Protein AF-B5XB95-F1 (afdb_monomer)

Nearest PDB structures (foldseek):
  5z62-assembly1_H  TM=9.571E-01  e=2.727E-04  Homo sapiens
  5x1b-assembly2_U  TM=9.864E-01  e=1.301E-03  Bos taurus

Radius of gyration: 13.13 Å; Cα contacts (8 Å, |Δi|>4): 13; chains: 1; bounding box: 36×18×24 Å

Mean predicted aligned error: 6.95 Å

Foldseek 3Di:
DVVVVVVCVVPPDDDDDDPVCPDPDCPVVVVVVVVLVVVLVPPPPSVPDPDPPD

Sequence (54 aa):
MAEDIATKLQNYRTAPFDARFPNQNQTRNCFYNYLDYHRCQKIPGCQRSRHCPV

Solvent-accessible surface area (backbone atoms only — not comparable to full-atom 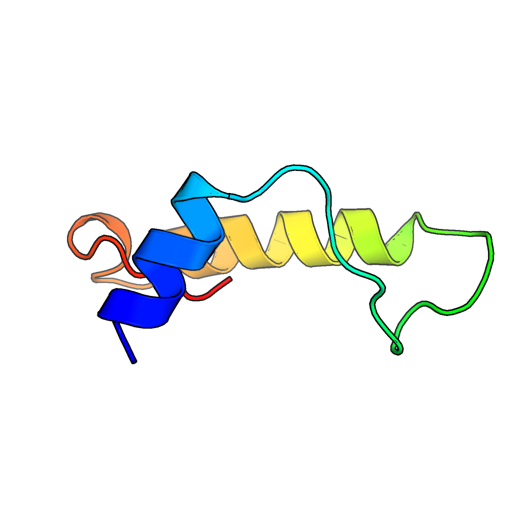values): 3587 Å² total; per-residue (Å²): 113,74,67,55,52,56,53,49,61,75,69,61,84,71,86,76,91,50,83,92,60,79,57,92,76,51,67,65,59,55,53,50,54,55,50,51,55,57,52,41,64,68,40,90,61,36,85,78,42,101,56,65,82,124

Structure (mmCIF, N/CA/C/O backbone):
data_AF-B5XB95-F1
#
_entry.id   AF-B5XB95-F1
#
loop_
_atom_site.group_PDB
_atom_site.id
_atom_site.type_symbol
_atom_site.label_atom_id
_atom_site.label_alt_id
_atom_site.label_comp_id
_atom_site.label_asym_id
_atom_site.label_entity_id
_atom_site.label_seq_id
_atom_site.pdbx_PDB_ins_code
_atom_site.Cartn_x
_atom_site.Cartn_y
_atom_site.Cartn_z
_atom_site.occupancy
_atom_site.B_iso_or_equiv
_atom_site.auth_seq_id
_atom_site.auth_comp_id
_atom_site.auth_asym_id
_atom_site.auth_atom_id
_atom_site.pdbx_PDB_model_num
ATOM 1 N N . MET A 1 1 ? -11.897 -8.764 11.998 1.00 59.88 1 MET A N 1
ATOM 2 C CA . MET A 1 1 ? -11.578 -8.397 10.597 1.00 59.88 1 MET A CA 1
ATOM 3 C C . MET A 1 1 ? -12.165 -7.048 10.185 1.00 59.88 1 MET A C 1
ATOM 5 O O . MET A 1 1 ? -11.408 -6.192 9.738 1.00 59.88 1 MET A O 1
ATOM 9 N N . ALA A 1 2 ? -13.480 -6.820 10.307 1.00 59.38 2 ALA A N 1
ATOM 10 C CA . ALA A 1 2 ? -14.077 -5.515 9.979 1.00 59.38 2 ALA A CA 1
ATOM 11 C C . ALA A 1 2 ? -13.747 -4.447 11.044 1.00 59.38 2 ALA A C 1
ATOM 13 O O . ALA A 1 2 ? -13.549 -3.273 10.728 1.00 59.38 2 ALA A O 1
ATOM 14 N N . GLU A 1 3 ? -13.617 -4.881 12.296 1.00 61.84 3 GLU A N 1
ATOM 15 C CA . GLU A 1 3 ? -13.192 -4.100 13.456 1.00 61.84 3 GLU A CA 1
ATOM 16 C C . GLU A 1 3 ? -11.729 -3.616 13.357 1.00 61.84 3 GLU A C 1
ATOM 18 O O . GLU A 1 3 ? -11.413 -2.488 13.748 1.00 61.84 3 GLU A O 1
ATOM 23 N N . ASP A 1 4 ? -10.848 -4.402 12.729 1.00 74.69 4 ASP A N 1
ATOM 24 C CA . ASP A 1 4 ? -9.441 -4.042 12.505 1.00 74.69 4 ASP A CA 1
ATOM 25 C C . ASP A 1 4 ? -9.295 -2.915 11.476 1.00 74.69 4 ASP A C 1
ATOM 27 O O . ASP A 1 4 ? -8.458 -2.024 11.623 1.00 74.69 4 ASP A O 1
ATOM 31 N N . ILE A 1 5 ? -10.127 -2.930 10.431 1.00 78.25 5 ILE A N 1
ATOM 32 C CA . ILE A 1 5 ? -10.117 -1.912 9.373 1.00 78.25 5 ILE A CA 1
ATOM 33 C C . ILE A 1 5 ? -10.592 -0.567 9.932 1.00 78.25 5 ILE A C 1
ATOM 35 O O . ILE A 1 5 ? -9.947 0.454 9.6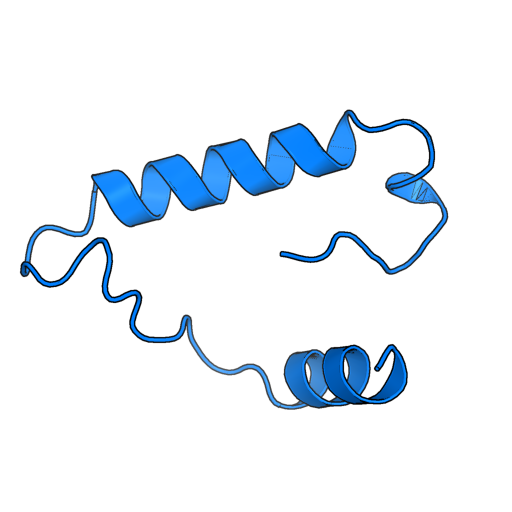95 1.00 78.25 5 ILE A O 1
ATOM 39 N N . ALA A 1 6 ? -11.664 -0.558 10.731 1.00 81.38 6 ALA A N 1
ATOM 40 C CA . ALA A 1 6 ? -12.167 0.655 11.379 1.00 81.38 6 ALA A CA 1
ATOM 41 C C . ALA A 1 6 ? -11.116 1.302 12.300 1.00 81.38 6 ALA A C 1
ATOM 43 O O . ALA A 1 6 ? -10.921 2.517 12.266 1.00 81.38 6 ALA A O 1
ATOM 44 N N . THR A 1 7 ? -10.389 0.486 13.064 1.00 85.94 7 THR A N 1
ATOM 45 C CA . THR A 1 7 ? -9.313 0.955 13.951 1.00 85.94 7 THR A CA 1
ATOM 46 C C . THR A 1 7 ? -8.112 1.485 13.160 1.00 85.94 7 THR A C 1
ATOM 48 O O . THR A 1 7 ? -7.536 2.516 13.513 1.00 85.94 7 THR A O 1
ATOM 51 N N . LYS A 1 8 ? -7.753 0.829 12.046 1.00 82.94 8 LYS A N 1
ATOM 52 C CA . LYS A 1 8 ? -6.711 1.309 11.123 1.00 82.94 8 LYS A CA 1
ATOM 53 C C . LYS A 1 8 ? -7.076 2.651 10.494 1.00 82.94 8 LYS A C 1
ATOM 55 O O . LYS A 1 8 ? -6.205 3.504 10.406 1.00 82.94 8 LYS A O 1
ATOM 60 N N . LEU A 1 9 ? -8.338 2.850 10.105 1.00 83.69 9 LEU A N 1
ATOM 61 C CA . LEU A 1 9 ? -8.846 4.122 9.577 1.00 83.69 9 LEU A CA 1
ATOM 62 C C . LEU A 1 9 ? -8.796 5.239 10.626 1.00 83.69 9 LEU A C 1
ATOM 64 O O . LEU A 1 9 ? -8.353 6.338 10.310 1.00 83.69 9 LEU A O 1
ATOM 68 N N . GLN A 1 10 ? -9.198 4.964 11.872 1.00 88.62 10 GLN A N 1
ATOM 69 C CA . GLN A 1 10 ? -9.132 5.953 12.958 1.00 88.62 10 GLN A CA 1
ATOM 70 C C . GLN A 1 10 ? -7.698 6.407 13.261 1.00 88.62 10 GLN A C 1
ATOM 72 O O . GLN A 1 10 ? -7.472 7.581 13.540 1.00 88.62 10 GLN A O 1
ATOM 77 N N . ASN A 1 11 ? -6.729 5.494 13.173 1.00 88.69 11 ASN A N 1
ATOM 78 C CA . ASN A 1 11 ? -5.318 5.774 13.443 1.00 88.69 11 ASN A CA 1
ATOM 79 C C . ASN A 1 11 ? -4.492 6.045 12.173 1.00 88.69 11 ASN A C 1
ATOM 81 O O . ASN A 1 11 ? -3.259 6.090 12.234 1.00 88.69 11 ASN A O 1
ATOM 85 N N . TYR A 1 12 ? -5.140 6.213 11.019 1.00 88.75 12 TYR A N 1
ATOM 86 C CA . TYR A 1 12 ? -4.448 6.399 9.751 1.00 88.75 12 TYR A CA 1
ATOM 87 C C . TYR A 1 12 ? -3.799 7.784 9.694 1.00 88.75 12 TYR A C 1
ATOM 89 O O . TYR A 1 12 ? -4.477 8.804 9.785 1.00 88.75 12 TYR A O 1
ATOM 97 N N . ARG A 1 13 ? -2.473 7.827 9.534 1.00 91.94 13 ARG A N 1
ATOM 98 C CA . ARG A 1 13 ? -1.714 9.087 9.422 1.00 91.94 13 ARG A CA 1
ATOM 99 C C . ARG A 1 13 ? -1.132 9.303 8.035 1.00 91.94 13 ARG A C 1
ATOM 101 O O . ARG A 1 13 ? -1.197 10.402 7.503 1.00 91.94 13 ARG A O 1
ATOM 108 N N . THR A 1 14 ? -0.534 8.262 7.470 1.00 92.31 14 THR A N 1
ATOM 109 C CA . THR A 1 14 ? 0.160 8.314 6.183 1.00 92.31 14 THR A CA 1
ATOM 110 C C . THR A 1 14 ? 0.073 6.963 5.486 1.00 92.31 14 THR A C 1
ATOM 112 O O . THR A 1 14 ? -0.196 5.947 6.133 1.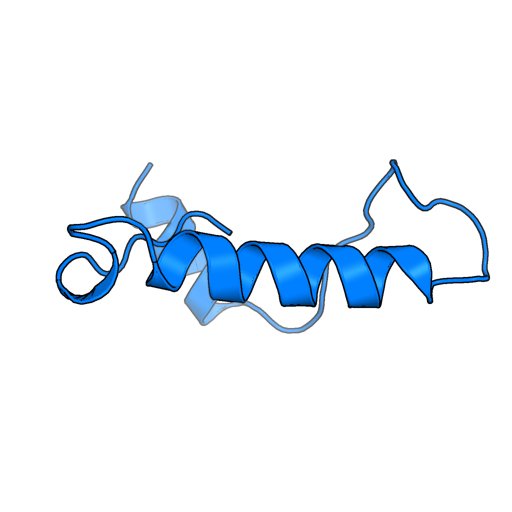00 92.31 14 THR A O 1
ATOM 115 N N . ALA A 1 15 ? 0.307 6.961 4.175 1.00 90.56 15 ALA A N 1
ATOM 116 C CA . ALA A 1 15 ? 0.378 5.737 3.394 1.00 90.56 15 ALA A CA 1
ATOM 117 C C . ALA A 1 15 ? 1.512 4.830 3.906 1.00 90.56 15 ALA A C 1
ATOM 119 O O . ALA A 1 15 ? 2.614 5.322 4.175 1.00 90.56 15 ALA A O 1
ATOM 120 N N . PRO A 1 16 ? 1.263 3.518 4.060 1.00 92.00 16 PRO A N 1
ATOM 121 C CA . PRO A 1 16 ? 2.293 2.576 4.465 1.00 92.00 16 PRO A CA 1
ATOM 122 C C . PRO A 1 16 ? 3.309 2.354 3.339 1.00 92.00 16 PRO A C 1
ATOM 124 O O . PRO A 1 16 ? 3.064 2.661 2.171 1.00 92.00 16 PRO A O 1
ATOM 127 N N . PHE A 1 17 ? 4.451 1.769 3.693 1.00 93.88 17 PHE A N 1
ATOM 128 C CA . PHE A 1 17 ? 5.416 1.300 2.707 1.00 93.88 17 PHE A CA 1
ATOM 129 C C . PHE A 1 17 ? 4.822 0.147 1.885 1.00 93.88 17 PHE A C 1
ATOM 131 O O . PHE A 1 17 ? 4.390 -0.861 2.446 1.00 93.88 17 PHE A O 1
ATOM 138 N N . ASP A 1 18 ? 4.838 0.289 0.560 1.00 94.94 18 ASP A N 1
ATOM 139 C CA . ASP A 1 18 ? 4.436 -0.756 -0.377 1.00 94.94 18 ASP A CA 1
ATOM 140 C C . ASP A 1 18 ? 5.6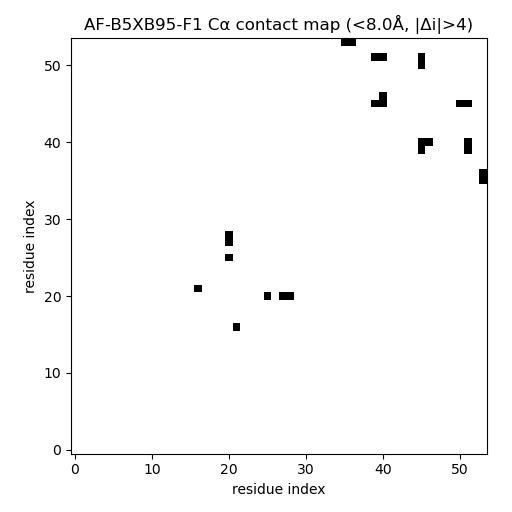83 -1.398 -0.998 1.00 94.94 18 ASP A C 1
ATOM 142 O O . ASP A 1 18 ? 6.397 -0.778 -1.790 1.00 94.94 18 ASP A O 1
ATOM 146 N N . ALA A 1 19 ? 5.924 -2.668 -0.665 1.00 95.69 19 ALA A N 1
ATOM 147 C CA . ALA A 1 19 ? 7.074 -3.427 -1.152 1.00 95.69 19 ALA A CA 1
ATOM 148 C C . ALA A 1 19 ? 7.097 -3.602 -2.684 1.00 95.69 19 ALA A C 1
ATOM 150 O O . ALA A 1 19 ? 8.150 -3.906 -3.241 1.00 95.69 19 ALA A O 1
ATOM 151 N N . ARG A 1 20 ? 5.973 -3.383 -3.384 1.00 94.56 20 ARG A N 1
ATOM 152 C CA . ARG A 1 20 ? 5.912 -3.376 -4.858 1.00 94.56 20 ARG A CA 1
ATOM 153 C C . ARG A 1 20 ? 6.602 -2.154 -5.466 1.00 94.56 20 ARG A C 1
ATOM 155 O O . ARG A 1 20 ? 7.038 -2.207 -6.616 1.00 94.56 20 ARG A O 1
ATOM 162 N N . PHE A 1 21 ? 6.706 -1.062 -4.707 1.00 96.38 21 PHE A N 1
ATOM 163 C CA . PHE A 1 21 ? 7.301 0.203 -5.138 1.00 96.38 21 PHE A CA 1
ATOM 164 C C . PHE A 1 21 ? 8.441 0.628 -4.192 1.00 96.38 21 PHE A C 1
ATOM 166 O O . PHE A 1 21 ? 8.328 1.656 -3.524 1.00 96.38 21 PHE A O 1
ATOM 173 N N . PRO A 1 22 ? 9.563 -0.122 -4.137 1.00 95.94 22 PRO A N 1
ATOM 174 C CA . PRO A 1 22 ? 10.647 0.135 -3.183 1.00 95.94 22 PRO A CA 1
ATOM 175 C C . PRO A 1 22 ? 11.558 1.312 -3.575 1.00 95.94 22 PRO A C 1
ATOM 177 O O . PRO A 1 22 ? 12.348 1.788 -2.763 1.00 95.94 22 PRO A O 1
ATOM 180 N N . ASN A 1 23 ? 11.480 1.779 -4.822 1.00 96.38 23 ASN A N 1
ATOM 181 C CA . ASN A 1 23 ? 12.357 2.823 -5.345 1.00 96.38 23 ASN A CA 1
ATOM 182 C C . ASN A 1 23 ? 11.879 4.228 -4.942 1.00 96.38 23 ASN A C 1
ATOM 184 O O . ASN A 1 23 ? 10.701 4.452 -4.669 1.00 96.38 23 ASN A O 1
ATOM 188 N N . GLN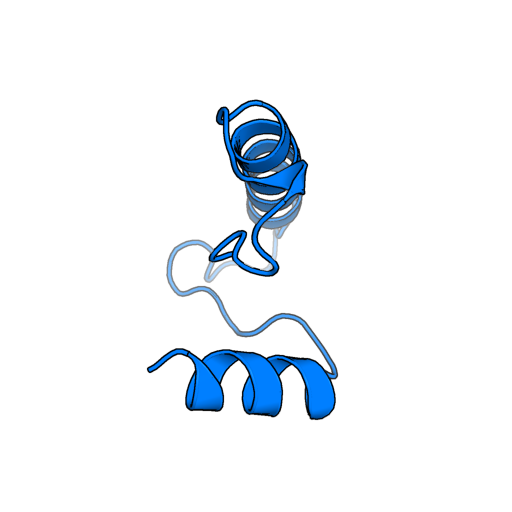 A 1 24 ? 12.779 5.214 -4.999 1.00 96.56 24 GLN A N 1
ATOM 189 C CA . GLN A 1 24 ? 12.457 6.615 -4.685 1.00 96.56 24 GLN A CA 1
ATOM 190 C C . GLN A 1 24 ? 11.373 7.216 -5.600 1.00 96.56 24 GLN A C 1
ATOM 192 O O . GLN A 1 24 ? 10.620 8.091 -5.180 1.00 96.56 24 GLN A O 1
ATOM 197 N N . ASN A 1 25 ? 11.261 6.746 -6.845 1.00 96.31 25 ASN A N 1
ATOM 198 C CA . ASN A 1 25 ? 10.215 7.194 -7.760 1.00 96.31 25 ASN A CA 1
ATOM 199 C C . ASN A 1 25 ? 8.857 6.546 -7.416 1.00 96.31 25 ASN A C 1
ATOM 201 O O . ASN A 1 25 ? 8.632 5.369 -7.699 1.00 96.31 25 ASN A O 1
ATOM 205 N N . GLN A 1 26 ? 7.937 7.342 -6.860 1.00 96.31 26 GLN A N 1
ATOM 206 C CA . GLN A 1 26 ? 6.605 6.913 -6.408 1.00 96.31 26 GLN A CA 1
ATOM 207 C C . GLN A 1 26 ? 5.459 7.239 -7.387 1.00 96.31 26 GLN A C 1
ATOM 209 O O . GLN A 1 26 ? 4.287 7.062 -7.048 1.00 96.31 26 GLN A O 1
ATOM 214 N N . THR A 1 27 ? 5.747 7.669 -8.623 1.00 96.25 27 THR A N 1
ATOM 215 C CA . THR A 1 27 ? 4.706 8.045 -9.602 1.00 96.25 27 THR A CA 1
ATOM 216 C C . THR A 1 27 ? 3.736 6.897 -9.890 1.00 96.25 27 THR A C 1
ATOM 218 O O . THR A 1 27 ? 2.523 7.104 -9.940 1.00 96.25 27 THR A O 1
ATOM 221 N N . ARG A 1 28 ? 4.246 5.663 -10.027 1.00 95.31 28 ARG A N 1
ATOM 222 C CA . ARG A 1 28 ? 3.399 4.483 -10.268 1.00 95.31 28 ARG A CA 1
ATOM 223 C C . ARG A 1 28 ? 2.538 4.142 -9.055 1.00 95.31 28 ARG A C 1
ATOM 225 O O . ARG A 1 28 ? 1.363 3.864 -9.247 1.00 95.31 28 ARG A O 1
ATOM 232 N N . ASN A 1 29 ? 3.082 4.220 -7.839 1.00 95.25 29 ASN A N 1
ATOM 233 C CA . ASN A 1 29 ? 2.322 3.980 -6.610 1.00 95.25 29 ASN A CA 1
ATOM 234 C C . ASN A 1 29 ? 1.114 4.930 -6.517 1.00 95.25 29 ASN A C 1
ATOM 236 O O . ASN A 1 29 ? -0.020 4.493 -6.342 1.00 95.25 29 ASN A O 1
ATOM 240 N N . CYS A 1 30 ? 1.332 6.230 -6.743 1.00 95.56 30 CYS A N 1
ATOM 241 C CA . CYS A 1 30 ? 0.254 7.222 -6.759 1.00 95.56 30 CYS A CA 1
ATOM 242 C C . CYS A 1 30 ? -0.824 6.892 -7.811 1.00 95.56 30 CYS A C 1
ATOM 244 O O . CYS A 1 30 ? -2.016 6.872 -7.504 1.00 95.56 30 CYS A O 1
ATOM 246 N N . PHE A 1 31 ? -0.405 6.555 -9.034 1.00 96.69 31 PHE A N 1
ATOM 247 C CA . PHE A 1 31 ? -1.329 6.217 -10.116 1.00 96.69 31 PHE A CA 1
ATOM 248 C C . PHE A 1 31 ? -2.145 4.943 -9.843 1.00 96.69 31 PHE A C 1
ATOM 250 O O . PHE A 1 31 ? -3.348 4.922 -10.099 1.00 96.69 31 PHE A O 1
ATOM 257 N N . TYR A 1 32 ? -1.525 3.891 -9.297 1.00 94.00 32 TYR A N 1
ATOM 258 C CA . TYR A 1 32 ? -2.240 2.659 -8.951 1.00 94.00 32 TYR A CA 1
ATOM 259 C C . TYR A 1 32 ? -3.287 2.900 -7.857 1.00 94.00 32 TYR A C 1
ATOM 261 O O . TYR A 1 32 ? -4.438 2.517 -8.052 1.00 94.00 32 TYR A O 1
ATOM 269 N N . ASN A 1 33 ? -2.945 3.622 -6.783 1.00 92.88 33 ASN A N 1
ATOM 270 C CA . ASN A 1 33 ? -3.904 3.953 -5.719 1.00 92.88 33 ASN A CA 1
ATOM 271 C C . ASN A 1 33 ? -5.096 4.779 -6.237 1.00 92.88 33 ASN A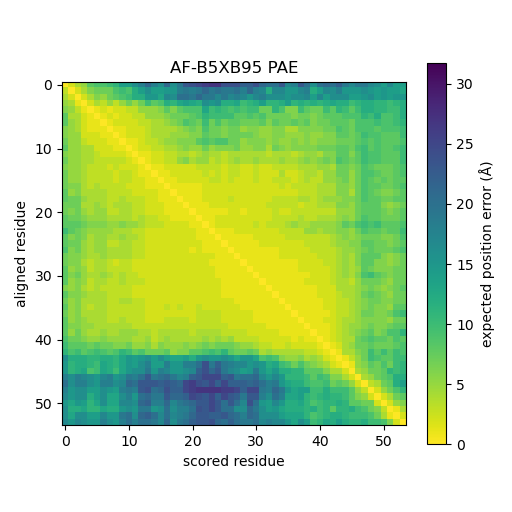 C 1
ATOM 273 O O . ASN A 1 33 ? -6.238 4.541 -5.842 1.00 92.88 33 ASN A O 1
ATOM 277 N N . TYR A 1 34 ? -4.853 5.720 -7.156 1.00 93.44 34 TYR A N 1
ATOM 278 C CA . TYR A 1 34 ? -5.919 6.489 -7.805 1.00 93.44 34 TYR A CA 1
ATOM 279 C C . TYR A 1 34 ? -6.883 5.587 -8.590 1.00 93.44 34 TYR A C 1
ATOM 281 O O . TYR A 1 34 ? -8.104 5.705 -8.467 1.00 93.44 34 TYR A O 1
ATOM 289 N N . LEU A 1 35 ? -6.345 4.653 -9.379 1.00 93.56 35 LEU A N 1
ATOM 290 C CA . LEU A 1 35 ? -7.168 3.708 -10.129 1.00 93.56 35 LEU A CA 1
ATOM 291 C C . LEU A 1 35 ? -7.945 2.764 -9.213 1.00 93.56 35 LEU A C 1
ATOM 293 O O . LEU A 1 35 ? -9.112 2.494 -9.491 1.00 93.56 35 LEU A O 1
ATOM 297 N N . ASP A 1 36 ? -7.333 2.268 -8.141 1.00 90.06 36 ASP A N 1
ATOM 298 C CA . ASP A 1 36 ? -7.972 1.325 -7.222 1.00 90.06 36 ASP A CA 1
ATOM 299 C C . ASP A 1 36 ? -9.148 1.968 -6.473 1.00 90.06 36 ASP A C 1
ATOM 301 O O . ASP A 1 36 ? -10.217 1.360 -6.366 1.00 90.06 36 ASP A O 1
ATOM 305 N N . TYR A 1 37 ? -9.028 3.246 -6.102 1.00 86.94 37 TYR A N 1
ATOM 306 C CA . TYR A 1 37 ? -10.143 4.028 -5.565 1.00 86.94 37 TYR A CA 1
ATOM 307 C C . TYR A 1 37 ? -11.335 4.085 -6.534 1.00 86.94 37 TYR A C 1
ATOM 309 O O . TYR A 1 37 ? -12.466 3.748 -6.169 1.00 86.94 37 TYR A O 1
ATOM 317 N N . HIS A 1 38 ? -11.096 4.454 -7.796 1.00 88.56 38 HIS A N 1
ATOM 318 C CA . HIS A 1 38 ? -12.162 4.541 -8.798 1.00 88.56 38 HIS A CA 1
ATOM 319 C C . HIS A 1 38 ? -12.715 3.173 -9.209 1.00 88.56 38 HIS A C 1
ATOM 321 O O . HIS A 1 38 ? -13.903 3.052 -9.521 1.00 88.56 38 HIS A O 1
ATOM 327 N N . ARG A 1 39 ? -11.887 2.124 -9.172 1.00 88.44 39 ARG A N 1
ATOM 328 C CA . ARG A 1 39 ? -12.338 0.748 -9.380 1.00 88.44 39 ARG A CA 1
ATOM 329 C C . ARG A 1 39 ? -13.286 0.312 -8.277 1.00 88.44 39 ARG A C 1
ATOM 331 O O . ARG A 1 39 ? -14.345 -0.193 -8.640 1.00 88.44 39 ARG A O 1
ATOM 338 N N . CYS A 1 40 ? -12.987 0.545 -6.989 1.00 82.50 40 CYS A N 1
ATOM 339 C CA . CYS A 1 40 ? -13.953 0.150 -5.956 1.00 82.50 40 CYS A CA 1
ATOM 340 C C . CYS A 1 40 ? -15.269 0.884 -6.120 1.00 82.50 40 CYS A C 1
ATOM 342 O O . CYS A 1 40 ? -16.309 0.238 -6.098 1.00 82.50 40 CYS A O 1
ATOM 344 N N . GLN A 1 41 ? -15.257 2.197 -6.361 1.00 82.19 41 GLN A N 1
ATOM 345 C CA . GLN A 1 41 ? -16.505 2.950 -6.524 1.00 82.19 41 GLN A CA 1
ATOM 346 C C . GLN A 1 41 ? -17.436 2.377 -7.595 1.00 82.19 41 GLN A C 1
ATOM 348 O O . GLN A 1 41 ? -18.657 2.486 -7.476 1.00 82.19 41 GLN A O 1
ATOM 353 N N . LYS A 1 42 ? -16.863 1.777 -8.643 1.00 83.62 42 LYS A N 1
ATOM 354 C CA . LYS A 1 42 ? -17.611 1.168 -9.742 1.00 83.62 42 LYS A CA 1
ATOM 355 C C . LYS A 1 42 ? -18.195 -0.206 -9.383 1.00 83.62 42 LYS A C 1
ATOM 357 O O . LYS A 1 42 ? -19.095 -0.669 -10.081 1.00 83.62 42 LYS A O 1
ATOM 362 N N . ILE A 1 43 ? -17.717 -0.862 -8.322 1.00 80.31 43 ILE A N 1
ATOM 363 C CA . ILE A 1 43 ? -18.235 -2.160 -7.879 1.00 80.31 43 ILE A CA 1
ATOM 364 C C . ILE A 1 43 ? -19.637 -1.961 -7.274 1.00 80.31 43 ILE A C 1
ATOM 366 O O . ILE A 1 43 ? -19.796 -1.194 -6.315 1.00 80.31 43 ILE A O 1
ATOM 370 N N . PRO A 1 44 ? -20.672 -2.651 -7.791 1.00 67.19 44 PRO A N 1
ATOM 371 C CA . PRO A 1 44 ? -22.020 -2.554 -7.243 1.00 67.19 44 PRO A CA 1
ATOM 372 C C . PRO A 1 44 ? -22.026 -3.025 -5.781 1.00 67.19 44 PRO A C 1
ATOM 374 O O . PRO A 1 44 ? -21.619 -4.140 -5.476 1.00 67.19 44 PRO A O 1
ATOM 377 N N . GLY A 1 45 ? -22.463 -2.150 -4.869 1.00 62.50 45 GLY A N 1
ATOM 378 C CA . GLY A 1 45 ? -22.451 -2.385 -3.417 1.00 62.50 45 GLY A CA 1
ATOM 379 C C . GLY A 1 45 ? -21.392 -1.587 -2.643 1.00 62.50 45 GLY A C 1
ATOM 380 O O . GLY A 1 45 ? -21.621 -1.286 -1.473 1.00 62.50 45 GLY A O 1
ATOM 381 N N . CYS A 1 46 ? -20.319 -1.118 -3.297 1.00 56.69 46 CYS A N 1
ATOM 382 C CA . CYS A 1 46 ? -19.232 -0.351 -2.662 1.00 56.69 46 CYS A CA 1
ATOM 383 C C . CYS A 1 46 ? -19.706 1.030 -2.123 1.00 56.69 46 CYS A C 1
ATOM 385 O O . CYS A 1 46 ? -19.130 1.557 -1.178 1.00 56.69 46 CYS A O 1
ATOM 387 N N . GLN A 1 47 ? -20.825 1.580 -2.623 1.00 53.22 47 GLN A N 1
ATOM 388 C CA . GLN A 1 47 ? -21.444 2.805 -2.077 1.00 53.22 47 GLN A CA 1
ATOM 389 C C . GLN A 1 47 ? -22.222 2.602 -0.762 1.00 53.22 47 GLN A C 1
ATOM 391 O O . GLN A 1 47 ? -22.454 3.567 -0.037 1.00 53.22 47 GLN A O 1
ATOM 396 N N . ARG A 1 48 ? -22.684 1.377 -0.462 1.00 50.47 48 ARG A N 1
ATOM 397 C CA . ARG A 1 48 ? -23.559 1.099 0.699 1.00 50.47 48 ARG A CA 1
ATOM 398 C C . ARG A 1 48 ? -22.824 0.459 1.866 1.00 50.47 48 ARG A C 1
ATOM 400 O O . ARG A 1 48 ? -23.197 0.675 3.015 1.00 50.47 48 ARG A O 1
ATOM 407 N N . SER A 1 49 ? -21.781 -0.310 1.595 1.00 50.56 49 SER A N 1
ATOM 408 C CA . SER A 1 49 ? -20.911 -0.860 2.626 1.00 50.56 49 SER A CA 1
ATOM 409 C C . SER A 1 49 ? -19.706 0.054 2.811 1.00 50.56 49 SER A C 1
ATOM 411 O O . SER A 1 49 ? -19.021 0.362 1.843 1.00 50.56 49 SER A O 1
ATOM 413 N N . ARG A 1 50 ? -19.396 0.429 4.060 1.00 53.88 50 ARG A N 1
ATOM 414 C CA . ARG A 1 50 ? -18.145 1.089 4.504 1.00 53.88 50 ARG A CA 1
ATOM 415 C C . ARG A 1 50 ? -16.901 0.193 4.313 1.00 53.88 50 ARG A C 1
ATOM 417 O O . ARG A 1 50 ? -16.046 0.086 5.184 1.00 53.88 50 ARG A O 1
ATOM 4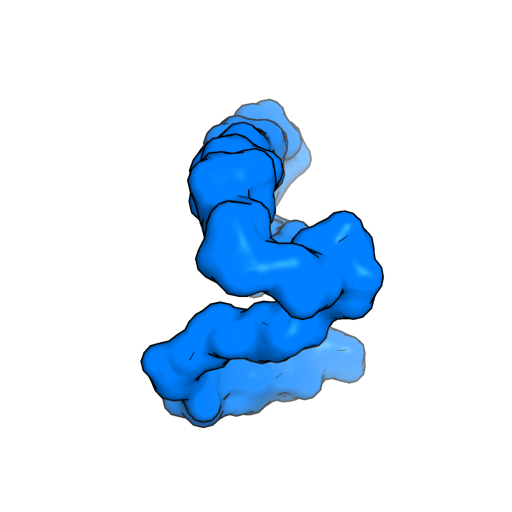24 N N . HIS A 1 51 ? -16.866 -0.534 3.211 1.00 56.12 51 HIS A N 1
ATOM 425 C CA . HIS A 1 51 ? -15.921 -1.571 2.854 1.00 56.12 51 HIS A CA 1
ATOM 426 C C . HIS A 1 51 ? -15.656 -1.426 1.351 1.00 56.12 51 HIS A C 1
ATOM 428 O O . HIS A 1 51 ? -16.027 -2.270 0.543 1.00 56.12 51 HIS A O 1
ATOM 434 N N . CYS A 1 52 ? -15.019 -0.316 0.966 1.00 54.03 52 CYS A N 1
ATOM 435 C CA . CYS A 1 52 ? -13.912 -0.485 0.034 1.00 54.03 52 CYS A CA 1
ATOM 436 C C . CYS A 1 52 ? -12.779 -1.058 0.884 1.00 54.03 52 CYS A C 1
ATOM 438 O O . CYS A 1 52 ? -12.259 -0.312 1.719 1.00 54.03 52 CYS A O 1
ATOM 440 N N . PRO A 1 53 ? -12.401 -2.336 0.767 1.00 52.72 53 PRO A N 1
ATOM 441 C CA . PRO A 1 53 ? -11.056 -2.686 1.167 1.00 52.72 53 PRO A CA 1
ATOM 442 C C . PRO A 1 53 ? -10.148 -1.941 0.186 1.00 52.72 53 PRO A C 1
ATOM 444 O O . PRO A 1 53 ? -10.171 -2.210 -1.015 1.00 52.72 53 PRO A O 1
ATOM 447 N N . VAL A 1 54 ? -9.479 -0.908 0.690 1.00 50.25 54 VAL A N 1
ATOM 448 C CA . VAL A 1 54 ? -8.270 -0.397 0.044 1.00 50.25 54 VAL A CA 1
ATOM 449 C C . VAL A 1 54 ? -7.225 -1.505 0.096 1.00 50.25 54 VAL A C 1
ATOM 451 O O . VAL A 1 54 ? -7.163 -2.175 1.156 1.00 50.25 54 VAL A O 1
#

Organism: Salmo salar (NCBI:txid8030)

InterPro domains:
  IPR003213 Cytochrome c oxidase, subunit VIb [PTHR11387] (1-43)
  IPR036549 Cytochrome c oxidase subunit 6B/Cytochrome c oxidase assembly factor 6-like superfamily [G3DSA:1.10.10.140] (2-53)
  IPR036549 Cytochrome c oxidase subunit 6B/Cytochrome c oxidase assembly factor 6-like superfamily [SSF47694] (9-48)
  IPR048280 Cytochrome oxidase c subunit VIb-like [P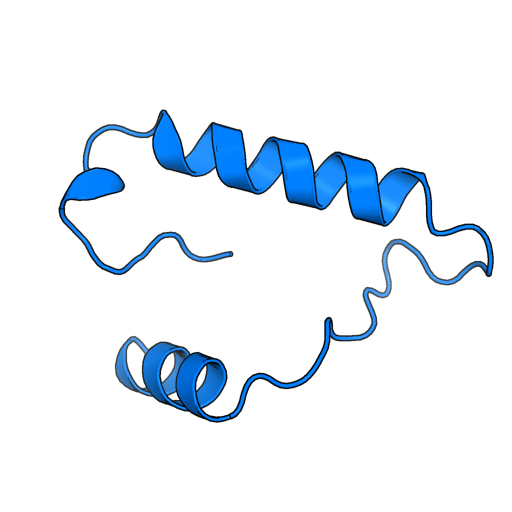F02297] (19-45)

pLDDT: mean 81.5, std 15.93, 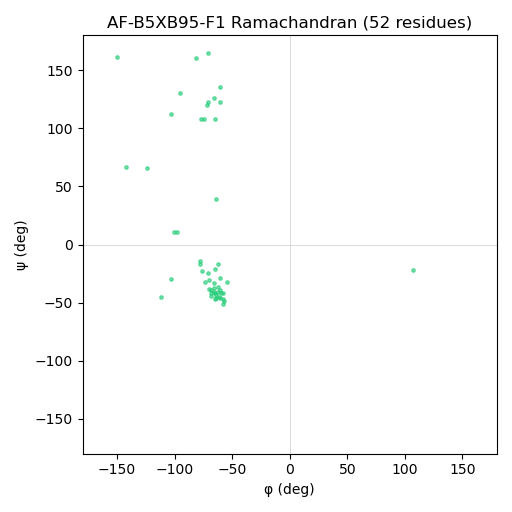range [50.25, 96.69]

Secondary structure (DSSP, 8-state):
-HHHHHHHHHT--SPPP-TT--SS--HHHHHHHHHHHHHHHHSTTTTTSS----